Protein AF-A0A4J1Y3M4-F1 (afdb_monomer_lite)

pLDDT: mean 86.72, std 12.88, range [40.88, 97.81]

Structure (mmCIF, N/CA/C/O backbone):
data_AF-A0A4J1Y3M4-F1
#
_entry.id   AF-A0A4J1Y3M4-F1
#
loop_
_atom_site.group_PDB
_atom_site.id
_atom_site.type_symbol
_atom_site.label_atom_id
_atom_site.label_alt_id
_atom_site.label_comp_id
_atom_site.label_asym_id
_atom_site.label_entity_id
_atom_site.label_seq_id
_atom_site.pdbx_PDB_ins_code
_atom_site.Cartn_x
_atom_site.Cartn_y
_atom_site.Cartn_z
_atom_site.occupancy
_atom_site.B_iso_or_equiv
_atom_site.auth_seq_id
_atom_site.auth_comp_id
_atom_site.auth_asym_id
_atom_site.auth_atom_id
_atom_site.pdbx_PDB_model_num
ATOM 1 N N . MET A 1 1 ? -26.464 -16.282 22.908 1.00 40.88 1 MET A N 1
ATOM 2 C CA . MET A 1 1 ? -25.960 -14.890 22.823 1.00 40.88 1 MET A CA 1
ATOM 3 C C . MET A 1 1 ? -25.232 -14.701 21.487 1.00 40.88 1 MET A C 1
ATOM 5 O O . MET A 1 1 ? -24.099 -15.138 21.352 1.00 40.88 1 MET A O 1
ATOM 9 N N . LYS A 1 2 ? -25.897 -14.160 20.449 1.00 42.44 2 LYS A N 1
ATOM 10 C CA . LYS A 1 2 ? -25.297 -13.988 19.106 1.00 42.44 2 LYS A CA 1
ATOM 11 C C . LYS A 1 2 ? -24.280 -12.844 19.139 1.00 42.44 2 LYS A C 1
ATOM 13 O O . LYS A 1 2 ? -24.640 -11.669 19.098 1.00 42.44 2 LYS A O 1
ATOM 18 N N . LEU A 1 3 ? -23.006 -13.199 19.240 1.00 48.78 3 LEU A N 1
ATOM 19 C CA . LEU A 1 3 ? -21.872 -12.293 19.114 1.00 48.78 3 LEU A CA 1
ATOM 20 C C . LEU A 1 3 ? -21.874 -11.654 17.710 1.00 48.78 3 LEU A C 1
ATOM 22 O O . LEU A 1 3 ? -21.337 -12.212 16.758 1.00 48.78 3 LEU A O 1
ATOM 26 N N . LYS A 1 4 ? -22.466 -10.458 17.570 1.00 53.62 4 LYS A N 1
ATOM 27 C CA . LYS A 1 4 ? -22.208 -9.537 16.443 1.00 53.62 4 LYS A CA 1
ATOM 28 C C . LYS A 1 4 ? -20.748 -9.041 16.536 1.00 53.62 4 LYS A C 1
ATOM 30 O O . LYS A 1 4 ? -20.503 -7.887 16.875 1.00 53.62 4 LYS A O 1
ATOM 35 N N . LEU A 1 5 ? -19.779 -9.934 16.320 1.00 55.84 5 LEU A N 1
ATOM 36 C CA . LEU A 1 5 ? -18.331 -9.656 16.357 1.00 55.84 5 LEU A CA 1
ATOM 37 C C . LEU A 1 5 ? -17.847 -8.933 15.093 1.00 55.84 5 LEU A C 1
ATOM 39 O O . LEU A 1 5 ? -16.924 -8.121 15.136 1.00 55.84 5 LEU A O 1
ATOM 43 N N . LEU A 1 6 ? -18.527 -9.170 13.973 1.00 60.16 6 LEU A N 1
ATOM 44 C CA . LEU A 1 6 ? -18.273 -8.520 12.694 1.00 60.16 6 LEU A CA 1
ATOM 45 C C . LEU A 1 6 ? -19.128 -7.257 12.560 1.00 60.16 6 LEU A C 1
ATOM 47 O O . LEU A 1 6 ? -20.010 -7.170 11.713 1.00 60.16 6 LEU A O 1
ATOM 51 N N . ARG A 1 7 ? -18.893 -6.252 13.410 1.00 67.50 7 ARG A N 1
ATOM 52 C CA . ARG A 1 7 ? -19.227 -4.885 12.992 1.00 67.50 7 ARG A CA 1
ATOM 53 C C . ARG A 1 7 ? -18.105 -4.399 12.086 1.00 67.50 7 ARG A C 1
ATOM 55 O O . ARG A 1 7 ? -16.944 -4.359 12.497 1.00 67.50 7 ARG A O 1
ATOM 62 N N . VAL A 1 8 ? -18.452 -4.118 10.837 1.00 72.25 8 VAL A N 1
ATOM 63 C CA . VAL A 1 8 ? -17.571 -3.420 9.907 1.00 72.25 8 VAL A CA 1
ATOM 64 C C . VAL A 1 8 ? -17.512 -1.975 10.392 1.00 72.25 8 VAL A C 1
ATOM 66 O O . VAL A 1 8 ? -18.484 -1.235 10.281 1.00 72.25 8 VAL A O 1
ATOM 69 N N . ASP A 1 9 ? -16.404 -1.616 11.035 1.00 83.31 9 ASP A N 1
ATOM 70 C CA . ASP A 1 9 ? -16.166 -0.250 11.495 1.00 83.31 9 ASP A CA 1
ATOM 71 C C . ASP A 1 9 ? -15.567 0.570 10.344 1.00 83.31 9 ASP A C 1
ATOM 73 O O . ASP A 1 9 ? -14.890 0.020 9.475 1.00 83.31 9 ASP A O 1
ATOM 77 N N . THR A 1 10 ? -15.717 1.895 10.366 1.00 88.44 10 THR A N 1
ATOM 78 C CA . THR A 1 10 ? -15.160 2.800 9.339 1.00 88.44 10 THR A CA 1
ATOM 79 C C . THR A 1 10 ? -13.665 2.570 9.088 1.00 88.44 10 THR A C 1
ATOM 81 O O . THR A 1 10 ? -13.202 2.664 7.958 1.00 88.44 10 THR A O 1
ATOM 84 N N . LYS A 1 11 ? -12.909 2.181 10.125 1.00 90.19 11 L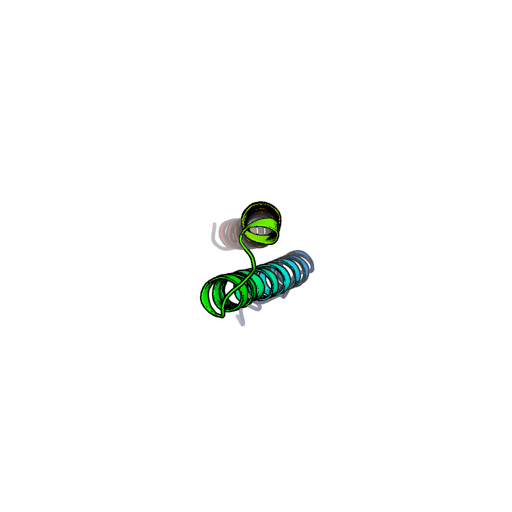YS A N 1
ATOM 85 C CA . LYS A 1 11 ? -11.480 1.840 10.013 1.00 90.19 11 LYS A CA 1
ATOM 86 C C . LYS A 1 11 ? -11.218 0.594 9.173 1.00 90.19 11 LYS A C 1
ATOM 88 O O . LYS A 1 11 ? -10.236 0.562 8.449 1.00 90.19 11 LYS A O 1
ATOM 93 N N . VAL A 1 12 ? -12.094 -0.407 9.252 1.00 91.44 12 VAL A N 1
ATOM 94 C CA . VAL A 1 12 ? -12.022 -1.628 8.434 1.00 91.44 12 VAL A CA 1
ATOM 95 C C . VAL A 1 12 ? -12.300 -1.277 6.973 1.00 91.44 12 V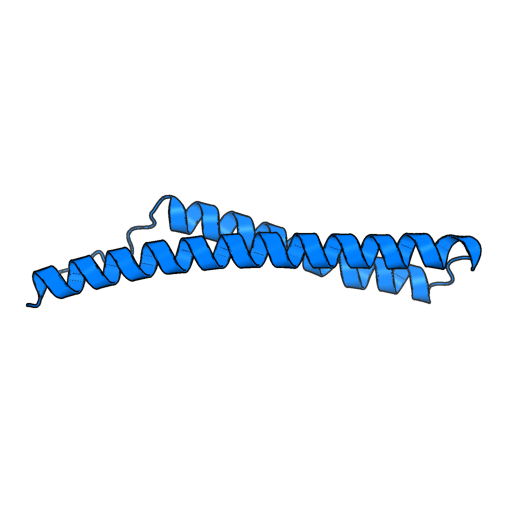AL A C 1
ATOM 97 O O . VAL A 1 12 ? -11.601 -1.762 6.090 1.00 91.44 12 VAL A O 1
ATOM 100 N N . ILE A 1 13 ? -13.269 -0.389 6.716 1.00 93.44 13 ILE A N 1
ATOM 101 C CA . ILE A 1 13 ? -13.592 0.087 5.361 1.00 93.44 13 ILE A CA 1
ATOM 102 C C . ILE A 1 13 ? -12.415 0.874 4.777 1.00 93.44 13 ILE A C 1
ATOM 104 O O . ILE A 1 13 ? -11.942 0.543 3.694 1.00 93.44 13 ILE A O 1
ATOM 108 N N . MET A 1 14 ? -11.892 1.863 5.511 1.00 94.56 14 MET A N 1
ATOM 109 C CA . MET A 1 14 ? -10.718 2.631 5.079 1.00 94.56 14 MET A CA 1
ATOM 110 C C . MET A 1 14 ? -9.487 1.740 4.898 1.00 94.56 14 MET A C 1
ATOM 112 O O . MET A 1 14 ? -8.787 1.872 3.901 1.00 94.56 14 MET A O 1
ATOM 116 N N . GLY A 1 15 ? -9.237 0.809 5.824 1.00 94.75 15 GLY A N 1
ATOM 117 C CA . GLY A 1 15 ? -8.131 -0.138 5.713 1.00 94.75 15 GLY A CA 1
ATOM 118 C C . GLY A 1 15 ? -8.242 -0.995 4.452 1.00 94.75 15 GLY A C 1
ATOM 119 O O . GLY A 1 15 ? -7.270 -1.135 3.717 1.00 94.75 15 GLY A O 1
ATOM 120 N N . SER A 1 16 ? -9.448 -1.485 4.152 1.00 95.00 16 SER A N 1
ATOM 121 C CA . SER A 1 16 ? -9.725 -2.259 2.934 1.00 95.00 16 SER A CA 1
ATOM 122 C C . SER A 1 16 ? -9.504 -1.420 1.677 1.00 95.00 16 SER A C 1
ATOM 124 O O . SER A 1 16 ? -8.880 -1.891 0.735 1.00 95.00 16 SER A O 1
ATOM 126 N N . PHE A 1 17 ? -9.958 -0.165 1.677 1.00 96.38 17 PHE A N 1
ATOM 127 C CA . PHE A 1 17 ? -9.741 0.766 0.571 1.00 96.38 17 PHE A CA 1
ATOM 128 C C . PHE A 1 17 ? -8.246 0.990 0.290 1.00 96.38 17 PHE A C 1
ATOM 130 O O . PHE A 1 17 ? -7.811 0.867 -0.854 1.00 96.38 17 PHE A O 1
ATOM 137 N N . PHE A 1 18 ? -7.443 1.239 1.330 1.00 96.50 18 PHE A N 1
ATOM 138 C CA . PHE A 1 18 ? 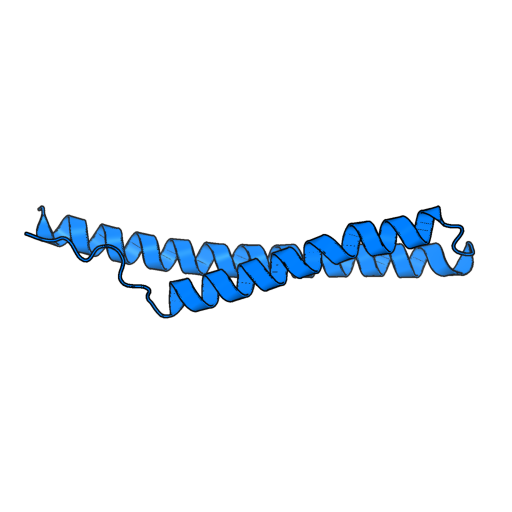-5.993 1.397 1.185 1.00 96.50 18 PHE A CA 1
ATOM 139 C C . PHE A 1 18 ? -5.301 0.120 0.701 1.00 96.50 18 PHE A C 1
ATOM 141 O O . PHE A 1 18 ? -4.393 0.201 -0.125 1.00 96.50 18 PHE A O 1
ATOM 148 N N . LEU A 1 19 ? -5.740 -1.056 1.161 1.00 96.75 19 LEU A N 1
ATOM 149 C CA . LEU A 1 19 ? -5.199 -2.322 0.665 1.00 96.75 19 LEU A CA 1
ATOM 150 C C . LEU A 1 19 ? -5.540 -2.555 -0.806 1.00 96.75 19 LEU A C 1
ATOM 152 O O . LEU A 1 19 ? -4.652 -2.938 -1.559 1.00 96.75 19 LEU A O 1
ATOM 156 N N . VAL A 1 20 ? -6.771 -2.266 -1.241 1.00 97.19 20 VAL A N 1
ATOM 157 C CA . VAL A 1 20 ? -7.146 -2.352 -2.663 1.00 97.19 20 VAL A CA 1
ATOM 158 C C . VAL A 1 20 ? -6.272 -1.420 -3.500 1.00 97.19 20 VAL A C 1
ATOM 160 O O . VAL A 1 20 ? -5.726 -1.845 -4.515 1.00 97.19 20 VAL A O 1
ATOM 163 N N . LEU A 1 21 ? -6.072 -0.177 -3.056 1.00 96.19 21 LEU A N 1
ATOM 164 C CA . LEU A 1 21 ? -5.214 0.776 -3.759 1.00 96.19 21 LEU A CA 1
ATOM 165 C C . LEU A 1 21 ? -3.751 0.304 -3.812 1.00 96.19 21 LEU A C 1
ATOM 167 O O . LEU A 1 21 ? -3.107 0.401 -4.855 1.00 96.19 21 LEU A O 1
ATOM 171 N N . SER A 1 22 ? -3.245 -0.268 -2.717 1.00 96.81 22 SER A N 1
ATOM 172 C CA . SER A 1 22 ? -1.922 -0.901 -2.669 1.00 96.81 22 SER A CA 1
ATOM 173 C C . SER A 1 22 ? -1.817 -2.069 -3.659 1.00 96.81 22 SER A C 1
ATOM 175 O O . SER A 1 22 ? -0.853 -2.151 -4.416 1.00 96.81 22 SER A O 1
ATOM 177 N N . SER A 1 23 ? -2.828 -2.939 -3.730 1.00 95.62 23 SER A N 1
ATOM 178 C CA . SER A 1 23 ? -2.862 -4.048 -4.691 1.00 95.62 23 SER A CA 1
ATOM 179 C C . SER A 1 23 ? -2.902 -3.566 -6.142 1.00 95.62 23 SER A C 1
ATOM 181 O O . SER A 1 23 ? -2.220 -4.140 -6.984 1.00 95.62 23 SER A O 1
ATOM 183 N N . LEU A 1 24 ? -3.638 -2.492 -6.441 1.00 95.50 24 LEU A N 1
ATOM 184 C CA . LEU A 1 24 ? -3.644 -1.890 -7.777 1.00 95.50 24 LEU A CA 1
ATOM 185 C C . LEU A 1 24 ? -2.266 -1.333 -8.156 1.00 95.50 24 LEU A C 1
ATOM 187 O O . LEU A 1 24 ? -1.812 -1.557 -9.276 1.00 95.50 24 LEU A O 1
ATOM 191 N N . LEU A 1 25 ? -1.568 -0.675 -7.224 1.00 94.75 25 LEU A N 1
ATOM 192 C CA . LEU A 1 25 ? -0.188 -0.232 -7.447 1.00 94.75 25 LEU A CA 1
ATOM 193 C C . LEU A 1 25 ? 0.762 -1.407 -7.701 1.00 94.75 25 LEU A C 1
ATOM 195 O O . LEU A 1 25 ? 1.619 -1.315 -8.577 1.00 94.75 25 LEU A O 1
ATOM 199 N N . ALA A 1 26 ? 0.580 -2.525 -6.996 1.00 93.69 26 ALA A N 1
ATOM 200 C CA . ALA A 1 26 ? 1.397 -3.723 -7.186 1.00 93.69 26 ALA A CA 1
ATOM 201 C C . ALA A 1 26 ? 1.319 -4.272 -8.623 1.00 93.69 26 ALA A C 1
ATOM 203 O O . ALA A 1 26 ? 2.302 -4.804 -9.133 1.00 93.69 26 ALA A O 1
ATOM 204 N N . LEU A 1 27 ? 0.172 -4.108 -9.296 1.00 95.00 27 LEU A N 1
ATOM 205 C CA . LEU A 1 27 ? -0.025 -4.520 -10.691 1.00 95.00 27 LEU A CA 1
ATOM 206 C C . LEU A 1 27 ? 0.686 -3.606 -11.699 1.00 95.00 27 LEU A C 1
ATOM 208 O O . LEU A 1 27 ? 0.951 -4.027 -12.824 1.00 95.00 27 LEU A O 1
ATOM 212 N N . LEU A 1 28 ? 1.029 -2.373 -11.318 1.00 92.50 28 LEU A N 1
ATOM 213 C CA . LEU A 1 28 ? 1.765 -1.464 -12.199 1.00 92.50 28 LEU A CA 1
ATOM 214 C C . LEU A 1 28 ? 3.225 -1.894 -12.374 1.00 92.50 28 LEU A C 1
ATOM 216 O O . LEU A 1 28 ? 3.807 -1.656 -13.430 1.00 92.50 28 LEU A O 1
ATOM 220 N N . LEU A 1 29 ? 3.811 -2.564 -11.378 1.00 89.62 29 LEU A N 1
ATOM 221 C CA . LEU A 1 29 ? 5.196 -3.032 -11.434 1.00 89.62 29 LEU A CA 1
ATOM 222 C C . LEU A 1 29 ? 5.450 -4.025 -12.591 1.00 89.62 29 LEU A C 1
ATOM 224 O O . LEU A 1 29 ? 6.322 -3.742 -13.416 1.00 89.62 29 LEU A O 1
ATOM 228 N N . PRO A 1 30 ? 4.699 -5.138 -12.739 1.00 90.75 30 PRO A N 1
ATOM 229 C CA . PRO A 1 30 ? 4.864 -6.031 -13.885 1.00 90.75 30 PRO A CA 1
ATOM 230 C C . PRO A 1 30 ? 4.542 -5.345 -15.218 1.00 90.75 30 PRO A C 1
ATOM 232 O O . PRO A 1 30 ? 5.147 -5.690 -16.228 1.00 90.75 30 PRO A O 1
ATOM 235 N N . LEU A 1 31 ? 3.650 -4.346 -15.241 1.00 90.00 31 LEU A N 1
ATOM 236 C CA . LEU A 1 31 ? 3.352 -3.571 -16.450 1.00 90.00 31 LEU A CA 1
ATOM 237 C C . LEU A 1 31 ? 4.570 -2.753 -16.917 1.00 90.00 31 LEU A C 1
ATOM 239 O O . LEU A 1 31 ? 4.896 -2.733 -18.105 1.00 90.00 31 LEU A O 1
ATOM 243 N N . ILE A 1 32 ? 5.267 -2.107 -15.979 1.00 87.94 32 ILE A N 1
ATOM 244 C CA . ILE A 1 32 ? 6.485 -1.338 -16.265 1.00 87.94 32 ILE A CA 1
ATOM 245 C C . ILE A 1 32 ? 7.629 -2.269 -16.658 1.00 87.94 32 ILE A C 1
ATOM 247 O O . ILE A 1 32 ? 8.321 -1.992 -17.638 1.00 87.94 32 ILE A O 1
ATOM 251 N N . LEU A 1 33 ? 7.796 -3.386 -15.940 1.00 87.12 33 LEU A N 1
ATOM 252 C CA . LEU A 1 33 ? 8.796 -4.409 -16.255 1.00 87.12 33 LEU A CA 1
ATOM 253 C C . LEU A 1 33 ? 8.577 -4.999 -17.648 1.00 87.12 33 LEU A C 1
ATOM 255 O O . LEU A 1 33 ? 9.532 -5.113 -18.412 1.00 87.12 33 LEU A O 1
ATOM 259 N N . LYS A 1 34 ? 7.327 -5.290 -18.021 1.00 88.44 34 LYS A N 1
ATOM 260 C CA . LYS A 1 34 ? 6.985 -5.708 -19.382 1.00 88.44 34 LYS A CA 1
ATOM 261 C C . LYS A 1 34 ? 7.457 -4.671 -20.401 1.00 88.44 34 LYS A C 1
ATOM 263 O O . LYS A 1 34 ? 8.166 -5.006 -21.337 1.00 88.44 34 LYS A O 1
ATOM 268 N N . GLY A 1 35 ? 7.156 -3.394 -20.168 1.00 84.06 35 GLY A N 1
ATOM 269 C CA . GLY A 1 35 ? 7.613 -2.319 -21.047 1.00 84.06 35 GLY A CA 1
ATOM 270 C C . GLY A 1 35 ? 9.133 -2.102 -21.068 1.00 84.06 35 GLY A C 1
ATOM 271 O O . GLY A 1 35 ? 9.611 -1.410 -21.965 1.00 84.06 35 GLY A O 1
ATOM 272 N N . LEU A 1 36 ? 9.887 -2.596 -20.082 1.00 84.31 36 LEU A N 1
ATOM 273 C CA . LEU A 1 36 ? 11.356 -2.610 -20.103 1.00 84.31 36 LEU A CA 1
ATOM 274 C C . LEU A 1 36 ? 11.880 -3.762 -20.971 1.00 84.31 36 LEU A C 1
ATOM 276 O O . LEU A 1 36 ? 12.794 -3.561 -21.766 1.00 84.31 36 LEU A O 1
ATOM 280 N N . ILE A 1 37 ? 11.275 -4.945 -20.837 1.00 85.00 37 ILE A N 1
ATOM 281 C CA . ILE A 1 37 ? 11.648 -6.161 -21.575 1.00 85.00 37 ILE A CA 1
ATOM 282 C C . ILE A 1 37 ? 11.290 -6.047 -23.061 1.00 85.00 37 ILE A C 1
ATOM 284 O O . ILE A 1 37 ? 12.092 -6.442 -23.903 1.00 85.00 37 ILE A O 1
ATOM 288 N N . ASP A 1 38 ? 10.144 -5.444 -23.391 1.00 86.81 38 ASP A N 1
ATOM 289 C CA . ASP A 1 38 ? 9.636 -5.294 -24.767 1.00 86.81 38 ASP A CA 1
ATOM 290 C C . ASP A 1 38 ? 10.453 -4.297 -25.630 1.00 86.81 38 ASP A C 1
ATOM 292 O O . ASP A 1 38 ? 10.021 -3.900 -26.710 1.00 86.81 38 ASP A O 1
ATOM 296 N N . GLY A 1 39 ? 11.648 -3.893 -25.185 1.00 71.31 39 GLY A N 1
ATOM 297 C CA . GLY A 1 39 ? 12.588 -3.105 -25.984 1.00 71.31 39 GLY A CA 1
ATOM 298 C C . GLY A 1 39 ? 12.474 -1.598 -25.777 1.00 71.31 39 GLY A C 1
ATOM 299 O O . GLY A 1 39 ? 12.474 -0.833 -26.740 1.00 71.31 39 GLY A O 1
ATOM 300 N N . SER A 1 40 ? 12.396 -1.134 -24.525 1.00 64.44 40 SER A N 1
ATOM 301 C CA . SER A 1 40 ? 12.550 0.299 -24.257 1.00 64.44 40 SER A CA 1
ATOM 302 C C . SER A 1 40 ? 13.938 0.785 -24.679 1.00 64.44 40 SER A C 1
ATOM 304 O O . SER A 1 40 ? 14.937 0.218 -24.238 1.00 64.44 40 SER A O 1
ATOM 306 N N . SER A 1 41 ? 14.002 1.865 -25.466 1.00 66.75 41 SER A N 1
ATOM 307 C CA . SER A 1 41 ? 15.253 2.568 -25.769 1.00 66.75 41 SER A CA 1
ATOM 308 C C . SER A 1 41 ? 16.031 2.868 -24.483 1.00 66.75 41 SER A C 1
ATOM 310 O O . SER A 1 41 ? 15.429 3.236 -23.471 1.00 66.75 41 SER A O 1
ATOM 312 N N . ILE A 1 42 ? 17.361 2.736 -24.530 1.00 68.25 42 ILE A N 1
ATOM 313 C CA . ILE A 1 42 ? 18.273 2.911 -23.381 1.00 68.25 42 ILE A CA 1
ATOM 314 C C . ILE A 1 42 ? 18.037 4.248 -22.654 1.00 68.25 42 ILE A C 1
ATOM 316 O O . ILE A 1 42 ? 18.106 4.309 -21.427 1.00 68.25 42 ILE A O 1
ATOM 320 N N . GLU A 1 43 ? 17.646 5.288 -23.391 1.00 73.25 43 GLU A N 1
ATOM 321 C CA . GLU A 1 43 ? 17.301 6.619 -22.872 1.00 73.25 43 GLU A CA 1
ATOM 322 C C . GLU A 1 43 ? 16.134 6.622 -21.862 1.00 73.25 43 GLU A C 1
ATOM 324 O O . GLU A 1 43 ? 16.074 7.488 -20.992 1.00 73.25 43 GLU A O 1
ATOM 329 N N . ASN A 1 44 ? 15.236 5.631 -21.910 1.00 78.06 44 ASN A N 1
ATOM 330 C CA . ASN A 1 44 ? 14.043 5.548 -21.056 1.00 78.06 44 ASN A CA 1
ATOM 331 C C . ASN A 1 44 ? 14.164 4.545 -19.897 1.00 78.06 44 ASN A C 1
ATOM 333 O O . ASN A 1 44 ? 13.214 4.371 -19.131 1.00 78.06 44 ASN A O 1
ATOM 337 N N . ILE A 1 45 ? 15.306 3.872 -19.736 1.00 83.94 45 ILE A N 1
ATOM 338 C CA . ILE A 1 45 ? 15.479 2.875 -18.667 1.00 83.94 45 ILE A CA 1
ATOM 339 C C . ILE A 1 45 ? 15.502 3.559 -17.295 1.00 83.94 45 ILE A C 1
ATOM 341 O O . ILE A 1 45 ? 14.796 3.133 -16.380 1.00 8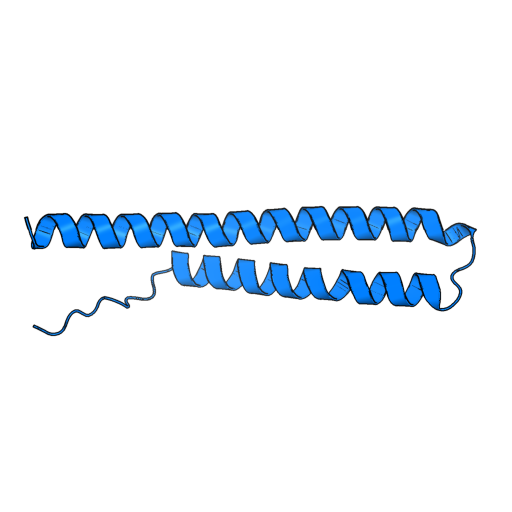3.94 45 ILE A O 1
ATOM 345 N N . GLY A 1 46 ? 16.258 4.653 -17.158 1.00 86.19 46 GLY A N 1
ATOM 346 C CA . GLY A 1 46 ? 16.394 5.370 -15.886 1.00 86.19 46 GLY A CA 1
ATOM 347 C C . GLY A 1 46 ? 15.058 5.892 -15.347 1.00 86.19 46 GLY A C 1
ATOM 348 O O . GLY A 1 46 ? 14.754 5.718 -14.166 1.00 86.19 46 GLY A O 1
ATOM 349 N N . SER A 1 47 ? 14.220 6.457 -16.221 1.00 87.12 47 SER A N 1
ATOM 350 C CA . SER A 1 47 ? 12.898 6.972 -15.843 1.00 87.12 47 SER A CA 1
ATOM 351 C C . SER A 1 47 ? 11.949 5.855 -15.396 1.00 87.12 47 SER A C 1
ATOM 353 O O . SER A 1 47 ? 11.283 5.997 -14.370 1.00 87.12 47 SER A O 1
ATOM 355 N N . LYS A 1 48 ? 11.935 4.711 -16.090 1.00 87.31 48 LYS A N 1
ATOM 356 C CA . LYS A 1 48 ? 11.114 3.544 -15.721 1.00 87.31 48 LYS A CA 1
ATOM 357 C C . LYS A 1 48 ? 11.556 2.888 -14.411 1.00 87.31 48 LYS A C 1
ATOM 359 O O . LYS A 1 48 ? 10.706 2.471 -13.619 1.00 87.31 48 LYS A O 1
ATOM 364 N N . VAL A 1 49 ? 12.862 2.817 -14.149 1.00 89.06 49 VAL A N 1
ATOM 365 C CA . VAL A 1 49 ? 13.399 2.322 -12.867 1.00 89.06 49 VAL A CA 1
ATOM 366 C C . VAL A 1 49 ? 12.984 3.249 -11.725 1.00 89.06 49 VAL A C 1
ATOM 368 O O . VAL A 1 49 ? 12.460 2.784 -10.713 1.00 89.06 49 VAL A O 1
ATOM 371 N N . PHE A 1 50 ? 13.132 4.563 -11.907 1.00 90.81 50 PHE A N 1
ATOM 372 C CA . PHE A 1 50 ? 12.703 5.543 -10.910 1.00 90.81 50 PHE A CA 1
ATOM 373 C C . PHE A 1 50 ? 11.186 5.497 -10.663 1.00 90.81 50 PHE A C 1
ATOM 375 O O . PHE A 1 50 ? 10.738 5.497 -9.517 1.00 90.81 50 PHE A O 1
ATOM 382 N N . GLN A 1 51 ? 10.382 5.360 -11.721 1.00 91.56 51 GLN A N 1
ATOM 383 C CA . GLN A 1 51 ? 8.931 5.191 -11.612 1.00 91.56 51 GLN A CA 1
ATOM 384 C C . GLN A 1 51 ? 8.556 3.921 -10.830 1.00 91.56 51 GLN A C 1
ATOM 386 O O . GLN A 1 51 ? 7.670 3.963 -9.975 1.00 91.56 51 GLN A O 1
ATOM 391 N N . SER A 1 52 ? 9.254 2.808 -11.076 1.00 91.38 52 SER A N 1
ATOM 392 C CA . SER A 1 52 ? 9.054 1.546 -10.349 1.00 91.38 52 SER A CA 1
ATOM 393 C C . SER A 1 52 ? 9.347 1.704 -8.857 1.00 91.38 52 SER A C 1
ATOM 395 O O . SER A 1 52 ? 8.581 1.231 -8.018 1.00 91.38 52 SER A O 1
ATOM 397 N N . PHE A 1 53 ? 10.417 2.427 -8.519 1.00 92.88 53 PHE A N 1
ATOM 398 C CA . PHE A 1 53 ? 10.770 2.740 -7.137 1.00 92.88 53 PHE A CA 1
ATOM 399 C C . PHE A 1 53 ? 9.694 3.585 -6.438 1.00 92.88 53 PHE A C 1
ATOM 401 O O . PHE A 1 53 ? 9.287 3.267 -5.320 1.00 92.88 53 PHE A O 1
ATOM 408 N N . LEU A 1 54 ? 9.165 4.613 -7.110 1.00 94.62 54 LEU A N 1
ATOM 409 C CA . LEU A 1 54 ? 8.075 5.432 -6.568 1.00 94.62 54 LEU A CA 1
ATOM 410 C C . LEU A 1 54 ? 6.792 4.622 -6.339 1.00 94.62 54 LEU A C 1
ATOM 412 O O . LEU A 1 54 ? 6.148 4.772 -5.299 1.00 94.62 54 LEU A O 1
ATOM 416 N N . ILE A 1 55 ? 6.437 3.741 -7.277 1.00 94.88 55 ILE A N 1
ATOM 417 C CA . ILE A 1 55 ? 5.284 2.840 -7.136 1.00 94.88 55 ILE A CA 1
ATOM 418 C C . ILE A 1 55 ? 5.476 1.902 -5.948 1.00 94.88 55 ILE A C 1
ATOM 420 O O . ILE A 1 55 ? 4.543 1.722 -5.167 1.00 94.88 55 ILE A O 1
ATOM 424 N N . PHE A 1 56 ? 6.679 1.355 -5.772 1.00 94.44 56 PHE A N 1
ATOM 425 C CA . PHE A 1 56 ? 6.998 0.486 -4.645 1.00 94.44 56 PHE A CA 1
ATOM 426 C C . PHE A 1 56 ? 6.843 1.210 -3.298 1.00 94.44 56 PHE A C 1
ATOM 428 O O . PHE A 1 56 ? 6.199 0.686 -2.386 1.00 94.44 56 PHE A O 1
ATOM 435 N N . ILE A 1 57 ? 7.349 2.445 -3.183 1.00 96.06 57 ILE A N 1
ATOM 436 C CA . ILE A 1 57 ? 7.154 3.276 -1.984 1.00 96.06 57 ILE A CA 1
ATOM 437 C C . ILE A 1 57 ? 5.664 3.537 -1.744 1.00 96.06 57 ILE A C 1
ATOM 439 O O . ILE A 1 57 ? 5.176 3.339 -0.630 1.00 96.06 57 ILE A O 1
ATOM 443 N N . GLY A 1 58 ? 4.924 3.950 -2.776 1.00 95.88 58 GLY A N 1
ATOM 444 C CA . GLY A 1 58 ? 3.487 4.213 -2.668 1.00 95.88 58 GLY A CA 1
ATOM 445 C C . GLY A 1 58 ? 2.701 2.978 -2.222 1.00 95.88 58 GLY A C 1
ATOM 446 O O . GLY A 1 58 ? 1.864 3.056 -1.319 1.00 95.88 58 GLY A O 1
ATOM 447 N N . GLN A 1 59 ? 3.024 1.815 -2.790 1.00 96.69 59 GLN A N 1
ATOM 448 C CA . GLN A 1 59 ? 2.434 0.534 -2.414 1.00 96.69 59 GLN A CA 1
ATOM 449 C C . GLN A 1 59 ? 2.700 0.215 -0.939 1.00 96.69 59 GLN A C 1
ATOM 451 O O . GLN A 1 59 ? 1.761 -0.149 -0.221 1.00 96.69 59 GLN A O 1
ATOM 456 N N . ALA A 1 60 ? 3.949 0.362 -0.487 1.00 96.50 60 ALA A N 1
ATOM 457 C CA . ALA A 1 60 ? 4.349 0.098 0.892 1.00 96.50 60 ALA A CA 1
ATOM 458 C C . ALA A 1 60 ? 3.641 1.032 1.885 1.00 96.50 60 ALA A C 1
ATOM 460 O O . ALA A 1 60 ? 3.160 0.571 2.924 1.00 96.50 60 ALA A O 1
ATOM 461 N N . LEU A 1 61 ? 3.509 2.319 1.552 1.00 97.81 61 LEU A N 1
ATOM 462 C CA . LEU A 1 61 ? 2.789 3.295 2.371 1.00 97.81 61 LEU A CA 1
ATOM 463 C C . LEU A 1 61 ? 1.304 2.942 2.501 1.00 97.81 61 LEU A C 1
ATOM 465 O O . LEU A 1 61 ? 0.798 2.834 3.618 1.00 97.81 61 LEU A O 1
ATOM 469 N N . PHE A 1 62 ? 0.609 2.699 1.387 1.00 97.00 62 PHE A N 1
ATOM 470 C CA . PHE A 1 62 ? -0.812 2.334 1.426 1.00 97.00 62 PHE A CA 1
ATOM 471 C C . PHE A 1 62 ? -1.053 1.008 2.143 1.00 97.00 62 PHE A C 1
ATOM 473 O O . PHE A 1 62 ? -1.980 0.906 2.945 1.00 97.00 62 PHE A O 1
ATOM 480 N N . SER A 1 63 ? -0.182 0.023 1.926 1.00 97.06 63 SER A N 1
ATOM 481 C CA . SER A 1 63 ? -0.221 -1.254 2.639 1.00 97.06 63 SER A CA 1
ATOM 482 C C . SER A 1 63 ? -0.089 -1.048 4.150 1.00 97.06 63 SER A C 1
ATOM 484 O O . SER A 1 63 ? -0.933 -1.499 4.926 1.00 97.06 63 SER A O 1
ATOM 486 N N . SER A 1 64 ? 0.916 -0.276 4.571 1.00 97.19 64 SER A N 1
ATOM 487 C CA . SER A 1 64 ? 1.192 -0.004 5.985 1.00 97.19 64 SER A CA 1
ATOM 488 C C . SER A 1 64 ? 0.037 0.734 6.663 1.00 97.19 64 SER A C 1
ATOM 490 O O . SER A 1 64 ? -0.380 0.353 7.756 1.00 97.19 64 SER A O 1
ATOM 492 N N . ILE A 1 65 ? -0.532 1.749 6.004 1.00 97.00 65 ILE A N 1
ATOM 493 C CA . ILE A 1 65 ? -1.708 2.478 6.504 1.00 97.00 65 ILE A CA 1
ATOM 4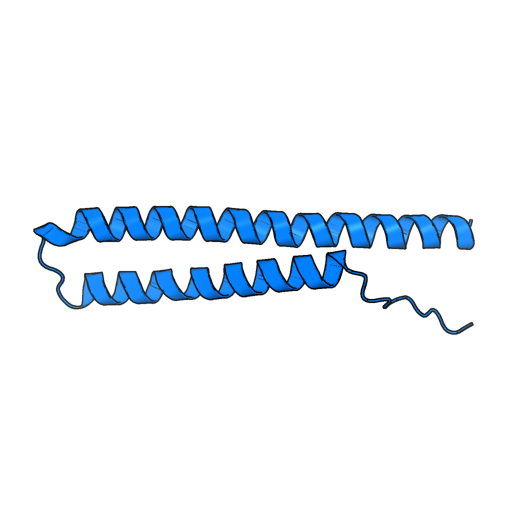94 C C . ILE A 1 65 ? -2.912 1.537 6.615 1.00 97.00 65 ILE A C 1
ATOM 496 O O . ILE A 1 65 ? -3.606 1.539 7.636 1.00 97.00 65 ILE A O 1
ATOM 500 N N . GLY A 1 66 ? -3.144 0.709 5.592 1.00 96.31 66 GLY A N 1
ATOM 501 C CA . GLY A 1 66 ? -4.213 -0.283 5.582 1.00 96.31 66 GLY A CA 1
ATOM 502 C C . GLY A 1 66 ? -4.115 -1.228 6.777 1.00 96.31 66 GLY A C 1
ATOM 503 O O . GLY A 1 66 ? -5.047 -1.315 7.583 1.00 96.31 66 GLY A O 1
ATOM 504 N N . TYR A 1 67 ? -2.957 -1.868 6.953 1.00 96.50 67 TYR A N 1
ATOM 505 C CA . TYR A 1 67 ? -2.701 -2.784 8.065 1.00 96.50 67 TYR A CA 1
ATOM 506 C C . TYR A 1 67 ? -2.765 -2.108 9.434 1.00 96.50 67 TYR A C 1
ATOM 508 O O . TYR A 1 67 ? -3.338 -2.676 10.366 1.00 96.50 67 TYR A O 1
ATOM 516 N N . TYR A 1 68 ? -2.270 -0.878 9.561 1.00 97.00 68 TYR A N 1
ATOM 517 C CA . TYR A 1 68 ? -2.370 -0.112 10.801 1.00 97.00 68 TYR A CA 1
ATOM 518 C C . TYR A 1 68 ? -3.828 0.105 11.233 1.00 97.00 68 TYR A C 1
ATOM 520 O O . TYR A 1 68 ? -4.184 -0.099 12.399 1.00 97.00 68 TYR A O 1
ATOM 528 N N . LEU A 1 69 ? -4.704 0.469 10.291 1.00 94.88 69 LEU A N 1
ATOM 529 C CA . LEU A 1 69 ? -6.132 0.658 10.561 1.00 94.88 69 LEU A CA 1
ATOM 530 C C . LEU A 1 69 ? -6.817 -0.647 10.986 1.00 94.88 69 LEU A C 1
ATOM 532 O O . LEU A 1 69 ? -7.659 -0.627 11.896 1.00 94.88 69 LEU A O 1
ATOM 536 N N . PHE A 1 70 ? -6.436 -1.775 10.378 1.00 93.50 70 PHE A N 1
ATOM 537 C CA . PHE A 1 70 ? -6.909 -3.092 10.800 1.00 93.50 7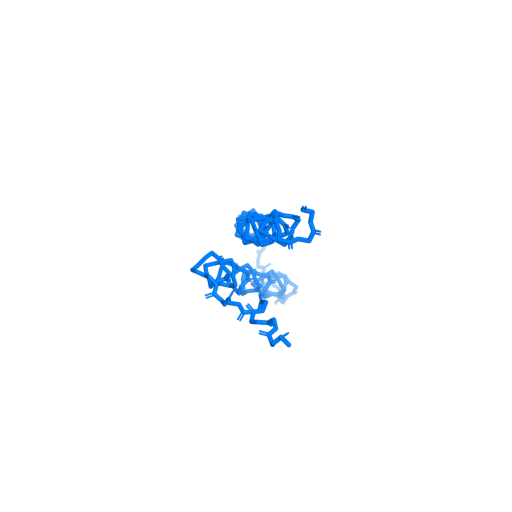0 PHE A CA 1
ATOM 538 C C . PHE A 1 70 ? -6.428 -3.452 12.205 1.00 93.50 70 PHE A C 1
ATOM 540 O O . PHE A 1 70 ? -7.263 -3.858 13.016 1.00 93.50 70 PHE A O 1
ATOM 547 N N . SER A 1 71 ? -5.146 -3.234 12.528 1.00 94.81 71 SER A N 1
ATOM 548 C CA . SER A 1 71 ? -4.600 -3.496 13.870 1.00 94.81 71 SER A CA 1
ATOM 549 C C . SER A 1 71 ? -5.355 -2.701 14.929 1.00 94.81 71 SER A C 1
ATOM 551 O O . SER A 1 71 ? -5.919 -3.278 15.858 1.00 94.81 71 SER A O 1
ATOM 553 N N . GLN A 1 72 ? -5.515 -1.388 14.724 1.00 93.25 72 GLN A N 1
ATOM 554 C CA . GLN A 1 72 ? -6.278 -0.545 15.647 1.00 93.25 72 GLN A CA 1
ATOM 555 C C . GLN A 1 72 ? -7.733 -1.003 15.826 1.00 93.25 72 GLN A C 1
ATOM 557 O O . GLN A 1 72 ? -8.288 -0.901 16.925 1.00 93.25 72 GLN A O 1
ATOM 562 N N . SER A 1 73 ? -8.406 -1.439 14.755 1.00 90.88 73 SER A N 1
ATOM 563 C CA . SER A 1 73 ? -9.782 -1.942 14.863 1.00 90.88 73 SER A CA 1
ATOM 564 C C . SER A 1 73 ? -9.827 -3.274 15.619 1.00 90.88 73 SER A C 1
ATOM 566 O O . SER A 1 73 ? -10.667 -3.443 16.509 1.00 90.88 73 SER A O 1
ATOM 568 N N . GLY A 1 74 ? -8.904 -4.189 15.315 1.00 89.75 74 GLY A N 1
ATOM 569 C CA . GLY A 1 74 ? -8.775 -5.494 15.963 1.00 89.75 74 GLY A CA 1
ATOM 570 C C . GLY A 1 74 ? -8.496 -5.375 17.460 1.00 89.75 74 GLY A C 1
ATOM 571 O O . GLY A 1 74 ? -9.241 -5.932 18.267 1.00 89.75 74 GLY A O 1
ATOM 572 N N . GLU A 1 75 ? -7.507 -4.568 17.844 1.00 92.94 75 GLU A N 1
ATOM 573 C CA . GLU A 1 75 ? -7.153 -4.304 19.243 1.00 92.94 75 GLU A CA 1
ATOM 574 C C . GLU A 1 75 ? -8.342 -3.758 20.039 1.00 92.94 75 GLU A C 1
ATOM 576 O O . GLU A 1 75 ? -8.656 -4.259 21.121 1.00 92.94 75 GLU A O 1
ATOM 581 N N . LYS A 1 76 ? -9.080 -2.785 19.483 1.00 90.00 76 LYS A N 1
ATOM 582 C CA . LYS A 1 76 ? -10.285 -2.240 20.132 1.00 90.00 76 LYS A CA 1
ATOM 583 C C . LYS A 1 76 ? -11.378 -3.291 20.311 1.00 90.00 76 LYS A C 1
ATOM 585 O O . LYS A 1 76 ? -12.070 -3.282 21.333 1.00 90.00 76 LYS A O 1
ATOM 590 N N . LYS A 1 77 ? -11.565 -4.181 19.333 1.00 88.56 77 LYS A N 1
ATOM 591 C CA . LYS A 1 77 ? -12.537 -5.281 19.430 1.00 88.56 77 LYS A CA 1
ATOM 592 C C . LYS A 1 77 ? -12.125 -6.279 20.508 1.00 88.56 77 LYS A C 1
ATOM 594 O O . LYS A 1 77 ? -12.948 -6.593 21.365 1.00 88.56 77 LYS A O 1
ATOM 599 N N . ILE A 1 78 ? -10.860 -6.696 20.531 1.00 90.19 78 ILE A N 1
ATOM 600 C CA . ILE A 1 78 ? -10.319 -7.612 21.545 1.00 90.19 78 ILE A CA 1
ATOM 601 C C . ILE A 1 78 ? -10.430 -6.998 22.944 1.00 90.19 78 ILE A C 1
ATOM 603 O O . ILE A 1 78 ? -10.913 -7.660 23.860 1.00 90.19 78 ILE A O 1
ATOM 607 N N . ALA A 1 79 ? -10.079 -5.721 23.116 1.00 90.62 79 ALA A N 1
ATOM 608 C CA . ALA A 1 79 ? -10.202 -5.029 24.398 1.00 90.62 79 ALA A CA 1
ATOM 609 C C . ALA A 1 79 ? -11.653 -5.003 24.914 1.00 90.62 79 ALA A C 1
ATOM 611 O O . ALA A 1 79 ? -11.895 -5.231 26.099 1.00 90.62 79 ALA A O 1
ATOM 612 N N . LYS A 1 80 ? -12.639 -4.779 24.031 1.00 87.75 80 LYS A N 1
ATOM 613 C CA . LYS A 1 80 ? -14.067 -4.854 24.393 1.00 87.75 80 LYS A CA 1
ATOM 614 C C . LYS A 1 80 ? -14.507 -6.263 24.783 1.00 87.75 80 LYS A C 1
ATOM 616 O O . LYS A 1 80 ? -15.364 -6.389 25.649 1.00 87.75 80 LYS A O 1
ATOM 621 N N . ILE A 1 81 ? -13.972 -7.297 24.134 1.00 88.44 81 ILE A N 1
ATOM 622 C CA . ILE A 1 81 ? -14.270 -8.694 24.477 1.00 88.44 81 ILE A CA 1
ATOM 623 C C . ILE A 1 81 ? -13.683 -9.023 25.849 1.00 88.44 81 ILE A C 1
ATOM 625 O O . ILE A 1 81 ? -14.409 -9.537 26.691 1.00 88.44 81 ILE A O 1
ATOM 629 N N . ARG A 1 82 ? -12.420 -8.653 26.111 1.00 90.38 82 ARG A N 1
ATOM 630 C CA . ARG A 1 82 ? -11.775 -8.880 27.416 1.00 90.38 82 ARG A CA 1
ATOM 631 C C . ARG A 1 82 ? -12.587 -8.280 28.563 1.00 90.38 82 ARG A C 1
ATOM 633 O O . ARG A 1 82 ? -12.853 -8.991 29.513 1.00 90.38 82 ARG A O 1
ATOM 640 N N . LYS A 1 83 ? -13.081 -7.044 28.416 1.00 90.12 83 LYS A N 1
ATOM 641 C CA . LYS A 1 83 ? -13.950 -6.371 29.408 1.00 90.12 83 LYS A CA 1
ATOM 642 C C . LYS A 1 83 ? -15.342 -6.992 29.609 1.00 90.12 83 LYS A C 1
ATOM 644 O O . LYS A 1 83 ? -16.088 -6.524 30.456 1.00 90.12 83 LYS A O 1
ATOM 649 N N . LYS A 1 84 ? -15.768 -7.902 28.731 1.00 83.75 84 LYS A N 1
ATOM 650 C CA . LYS A 1 84 ? -17.073 -8.579 28.821 1.00 83.75 84 LYS A CA 1
ATOM 651 C C . LYS A 1 84 ? -16.963 -10.005 29.346 1.00 83.75 84 LYS A C 1
ATOM 653 O O . LYS A 1 84 ? -17.980 -10.573 29.721 1.00 83.75 84 LYS A O 1
ATOM 658 N N . VAL A 1 85 ? -15.778 -10.597 29.232 1.00 82.50 85 VAL A N 1
ATOM 659 C CA . VAL A 1 85 ? -15.496 -11.981 29.629 1.00 82.50 85 VAL A CA 1
ATOM 660 C C . VAL A 1 85 ? -14.855 -12.019 31.016 1.00 82.50 85 VAL A C 1
ATOM 662 O O . VAL A 1 85 ? -15.134 -12.944 31.769 1.00 82.50 85 VAL A O 1
ATOM 665 N N . ILE A 1 86 ? -14.015 -11.027 31.322 1.00 64.44 86 ILE A N 1
ATOM 666 C CA . ILE A 1 86 ? -13.459 -10.736 32.648 1.00 64.44 86 ILE A CA 1
ATOM 667 C C . ILE A 1 86 ? -14.348 -9.676 33.289 1.00 64.44 86 ILE A C 1
ATOM 669 O O . ILE A 1 86 ? -14.687 -9.844 34.476 1.00 64.44 86 ILE A O 1
#

InterPro domains:
  IPR011527 ABC transporter type 1, transmembrane domain [PS50929] (13-86)
  IPR036640 ABC transporter type 1, transmembrane domain superfamily [G3DSA:1.20.1560.10] (4-86)
  IPR036640 ABC transporter type 1, transmembrane domain superfamily [SSF90123] (12-85)

Sequence (86 aa):
MKLKLLRVDTKVIMGSFFLVLSSLLALLLPLILKGLIDGSSIENIGSKVFQSFLIFIGQALFSSIGYYLFSQSGEKKIAKIRKKVI

Foldseek 3Di:
DDPPLPDCDVLLVLLVVLLVVLVVLVVVLVVLVVVVVVDDDPVCPVVSVVVNVVSVVSSVVSNVSSVVSVVVVVVVSVVVVVVVVD

Secondary structure (DSSP, 8-state):
---------HHHHHHHHHHHHHHHHHHHHHHHHHHHHTT--GGGHHHHHHHHHHHHHHHHHHHHHHHHHHHHHHHHHHHHHHHHH-

Organism: Streptococcus pneumoniae (NCBI:txid1313)

Radius of gyration: 19.79 Å; chains: 1; bounding box: 44×22×59 Å